Protein AF-A0A2M8H0K1-F1 (afdb_monomer)

Foldseek 3Di:
DDWDFDWDDDPNWTWTQTPVDRDTDTDDDDDDPPVVVVVVVVVVVVVVVVVVVVVVVVVVVVVVVVVVVQVVQVVVVKGWDDKDFDDLVPDPCSVVPPDPQKDKIKIWTWIDHPNDIDIKIKIWIWGFDPDDDDTPTDIDIDIGD

Solvent-accessible surface area (backbone atoms only — not comparable to full-atom values): 8738 Å² total; per-residue (Å²): 134,87,81,75,73,53,79,49,80,56,93,74,28,51,40,47,49,50,89,89,46,101,54,71,53,80,50,81,68,69,99,62,60,69,68,60,56,52,51,52,54,52,52,50,52,53,50,53,52,51,54,50,51,53,52,52,53,52,53,48,56,52,49,56,52,53,52,50,52,50,52,53,39,43,73,74,65,25,47,79,75,45,79,41,83,44,58,66,89,79,40,96,66,45,82,79,69,70,60,83,77,47,49,77,47,41,33,45,33,34,26,38,40,95,95,37,83,46,67,33,38,38,36,41,40,35,34,72,67,94,77,71,94,73,82,66,60,50,72,47,82,47,79,46,113

Structure (mmCIF, N/CA/C/O backbone):
data_AF-A0A2M8H0K1-F1
#
_entry.id   AF-A0A2M8H0K1-F1
#
loop_
_atom_site.group_PDB
_atom_site.id
_atom_site.type_symbol
_atom_site.label_atom_id
_atom_site.label_alt_id
_atom_site.label_comp_id
_atom_site.label_asym_id
_atom_site.label_entity_id
_atom_site.label_seq_id
_atom_site.pdbx_PDB_ins_code
_atom_site.Cartn_x
_atom_site.Cartn_y
_atom_site.Cartn_z
_atom_site.occupancy
_atom_site.B_iso_or_equiv
_atom_site.auth_seq_id
_atom_site.auth_comp_id
_atom_site.auth_asym_id
_atom_site.auth_atom_id
_atom_site.pdbx_PDB_model_num
ATOM 1 N N . MET A 1 1 ? 4.596 14.796 -19.324 1.00 33.94 1 MET A N 1
ATOM 2 C CA . MET A 1 1 ? 5.519 15.820 -19.850 1.00 33.94 1 MET A CA 1
ATOM 3 C C . MET A 1 1 ? 6.692 15.085 -20.498 1.00 33.94 1 MET A C 1
ATOM 5 O O . MET A 1 1 ? 7.476 14.483 -19.776 1.00 33.94 1 MET A O 1
ATOM 9 N N . CYS A 1 2 ? 6.725 14.992 -21.833 1.00 29.86 2 CYS A N 1
ATOM 10 C CA . CYS A 1 2 ? 7.855 14.410 -22.573 1.00 29.86 2 CYS A CA 1
ATOM 11 C C . CYS A 1 2 ? 9.077 15.317 -22.409 1.00 29.86 2 CYS A C 1
ATOM 13 O O . CYS A 1 2 ? 8.968 16.524 -22.613 1.00 29.86 2 CYS A O 1
ATOM 15 N N . GLN A 1 3 ? 10.223 14.760 -22.028 1.00 40.06 3 GLN A N 1
ATOM 16 C CA . GLN A 1 3 ? 11.469 15.518 -21.954 1.00 40.06 3 GLN A CA 1
ATOM 17 C C . GLN A 1 3 ? 12.165 15.430 -23.315 1.00 40.06 3 GLN A C 1
ATOM 19 O O . GLN A 1 3 ? 12.611 14.357 -23.711 1.00 40.06 3 GLN A O 1
ATOM 24 N N . LEU A 1 4 ? 12.209 16.549 -24.049 1.00 37.12 4 LEU A N 1
ATOM 25 C CA . LEU A 1 4 ? 13.008 16.662 -25.270 1.00 37.12 4 LEU A CA 1
ATOM 26 C C . LEU A 1 4 ? 14.490 16.512 -24.907 1.00 37.12 4 LEU A C 1
ATOM 28 O O . LEU A 1 4 ? 15.042 17.348 -24.189 1.00 37.12 4 LEU A O 1
ATOM 32 N N . ILE A 1 5 ? 15.118 15.461 -25.424 1.00 46.00 5 ILE A N 1
ATOM 33 C CA . ILE A 1 5 ? 16.571 15.320 -25.472 1.00 46.00 5 ILE A CA 1
ATOM 34 C C . ILE A 1 5 ? 17.011 15.953 -26.792 1.00 46.00 5 ILE A C 1
ATOM 36 O O . ILE A 1 5 ? 16.585 15.516 -27.859 1.00 46.00 5 ILE A O 1
ATOM 40 N N . THR A 1 6 ? 17.822 17.007 -26.728 1.00 44.53 6 THR A N 1
ATOM 41 C CA . THR A 1 6 ? 18.433 17.610 -27.919 1.00 44.53 6 THR A CA 1
ATOM 42 C C . THR A 1 6 ? 19.813 16.994 -28.108 1.00 44.53 6 THR A C 1
ATOM 44 O O . THR A 1 6 ? 20.637 17.057 -27.193 1.00 44.53 6 THR A O 1
ATOM 47 N N . ILE A 1 7 ? 20.042 16.383 -29.270 1.00 47.78 7 ILE A N 1
ATOM 48 C CA . ILE A 1 7 ? 21.320 15.780 -29.655 1.00 47.78 7 ILE A CA 1
ATOM 49 C C . ILE A 1 7 ? 21.939 16.680 -30.720 1.00 47.78 7 ILE A C 1
ATOM 51 O O . ILE A 1 7 ? 21.354 16.849 -31.786 1.00 47.78 7 ILE A O 1
ATOM 55 N N . ASN A 1 8 ? 23.105 17.254 -30.426 1.00 46.34 8 ASN A N 1
ATOM 56 C CA . ASN A 1 8 ? 23.881 18.039 -31.386 1.00 46.34 8 ASN A CA 1
ATOM 57 C C . ASN A 1 8 ? 25.227 17.355 -31.628 1.00 46.34 8 ASN A C 1
ATOM 59 O O . ASN A 1 8 ? 25.907 16.980 -30.670 1.00 46.34 8 ASN A O 1
ATOM 63 N N . GLN A 1 9 ? 25.619 17.221 -32.894 1.00 44.03 9 GLN A N 1
ATOM 64 C CA . GLN A 1 9 ? 26.938 16.732 -33.284 1.00 44.03 9 GLN A CA 1
ATOM 65 C C . GLN A 1 9 ? 27.786 17.917 -33.757 1.00 44.03 9 GLN A C 1
ATOM 67 O O . GLN A 1 9 ? 27.395 18.626 -34.681 1.00 44.03 9 GLN A O 1
ATOM 72 N N . VAL A 1 10 ? 28.939 18.142 -33.124 1.00 49.31 10 VAL A N 1
ATOM 73 C CA . VAL A 1 10 ? 29.909 19.170 -33.540 1.00 49.31 10 VAL A CA 1
ATOM 74 C C . VAL A 1 10 ? 31.306 18.562 -33.473 1.00 49.31 10 VAL A C 1
ATOM 76 O O . VAL A 1 10 ? 31.701 18.074 -32.418 1.00 49.31 10 VAL A O 1
ATOM 79 N N . ASN A 1 11 ? 32.046 18.572 -34.588 1.00 44.44 11 ASN A N 1
ATOM 80 C CA . ASN A 1 11 ? 33.438 18.099 -34.689 1.00 44.44 11 ASN A CA 1
ATOM 81 C C . ASN A 1 11 ? 33.691 16.747 -33.994 1.00 44.44 11 ASN A C 1
ATOM 83 O O . ASN A 1 11 ? 34.502 16.664 -33.075 1.00 44.44 11 ASN A O 1
ATOM 87 N N . ASN A 1 12 ? 32.969 15.698 -34.405 1.00 50.53 12 ASN A N 1
ATOM 88 C CA . ASN A 1 12 ? 33.066 14.350 -33.824 1.00 50.53 12 ASN A CA 1
ATOM 89 C C . ASN A 1 12 ? 32.816 14.277 -32.309 1.00 50.53 12 ASN A C 1
ATOM 91 O O . ASN A 1 12 ? 33.266 13.344 -31.662 1.00 50.53 12 ASN A O 1
ATOM 95 N N . ASN A 1 13 ? 32.078 15.219 -31.728 1.00 43.31 13 ASN A N 1
ATOM 96 C CA . ASN A 1 13 ? 31.598 15.116 -30.355 1.00 43.31 13 ASN A CA 1
ATOM 97 C C . ASN A 1 13 ? 30.069 15.128 -30.355 1.00 43.31 13 ASN A C 1
ATOM 99 O O . ASN A 1 13 ? 29.445 15.983 -30.995 1.00 43.31 13 ASN A O 1
ATOM 103 N N . LEU A 1 14 ? 29.468 14.165 -29.649 1.00 48.38 14 LEU A N 1
ATOM 104 C CA . LEU A 1 14 ? 28.033 14.158 -29.377 1.00 48.38 14 LEU A CA 1
ATOM 105 C C . LEU A 1 14 ? 27.758 14.884 -28.064 1.00 48.38 14 LEU A C 1
ATOM 107 O O . LEU A 1 14 ? 28.304 14.539 -27.016 1.00 48.38 14 LEU A O 1
ATOM 111 N N . TYR A 1 15 ? 26.849 15.852 -28.130 1.00 45.53 15 TYR A N 1
ATOM 112 C CA . TYR A 1 15 ? 26.375 16.593 -26.973 1.00 45.53 15 TYR A CA 1
ATOM 113 C C . TYR A 1 15 ? 24.937 16.195 -26.669 1.00 45.53 15 TYR A C 1
ATOM 115 O O . TYR A 1 15 ? 24.019 16.504 -27.432 1.00 45.53 15 TYR A O 1
ATOM 123 N N . CYS A 1 16 ? 24.746 15.549 -25.520 1.00 45.97 16 CYS A N 1
ATOM 124 C CA . CYS A 1 16 ? 23.431 15.257 -24.962 1.00 45.97 16 CYS A CA 1
ATOM 125 C C . CYS A 1 16 ? 23.199 16.159 -23.749 1.00 45.97 16 CYS A C 1
ATOM 127 O O . CYS A 1 16 ? 23.898 16.050 -22.739 1.00 45.97 16 CYS A O 1
ATOM 129 N N . LYS A 1 17 ? 22.209 17.054 -23.841 1.00 42.50 17 LYS A N 1
ATOM 130 C CA . LYS A 1 17 ? 21.820 17.941 -22.737 1.00 42.50 17 LYS A CA 1
ATOM 131 C C . LYS A 1 17 ? 20.399 17.620 -22.289 1.00 42.50 17 LYS A C 1
ATOM 133 O O . LYS A 1 17 ? 19.441 17.845 -23.026 1.00 42.50 17 LYS A O 1
ATOM 138 N N . SER A 1 18 ? 20.264 17.113 -21.065 1.00 41.94 18 SER A N 1
ATOM 139 C CA . SER A 1 18 ? 18.964 16.987 -20.400 1.00 41.94 18 SER A CA 1
ATOM 140 C C . SER A 1 18 ? 18.583 18.324 -19.762 1.00 41.94 18 SER A C 1
ATOM 142 O O . SER A 1 18 ? 19.400 18.949 -19.093 1.00 41.94 18 SER A O 1
ATOM 144 N N . LYS A 1 19 ? 17.334 18.774 -19.936 1.00 47.16 19 LYS A N 1
ATOM 145 C CA . LYS A 1 19 ? 16.816 19.985 -19.264 1.00 47.16 19 LYS A CA 1
ATOM 146 C C . LYS A 1 19 ? 16.530 19.783 -17.767 1.00 47.16 19 LYS A C 1
ATOM 148 O O . LYS A 1 19 ? 16.321 20.767 -17.071 1.00 47.16 19 LYS A O 1
ATOM 153 N N . ALA A 1 20 ? 16.483 18.541 -17.279 1.00 42.56 20 ALA A N 1
ATOM 154 C CA . ALA A 1 20 ? 16.038 18.224 -15.915 1.00 42.56 20 ALA A CA 1
ATOM 155 C C . ALA A 1 20 ? 17.172 18.167 -14.881 1.00 42.56 20 ALA A C 1
ATOM 157 O O . ALA A 1 20 ? 16.949 18.313 -13.686 1.00 42.56 20 ALA A O 1
ATOM 158 N N . THR A 1 21 ? 18.393 17.959 -15.348 1.00 41.00 21 THR A N 1
ATOM 159 C CA . THR A 1 21 ? 19.598 17.823 -14.537 1.00 41.00 21 THR A CA 1
ATOM 160 C C . THR A 1 21 ? 20.694 18.490 -15.345 1.00 41.00 21 THR A C 1
ATOM 162 O O . THR A 1 21 ? 20.846 18.131 -16.510 1.00 41.00 21 THR A O 1
ATOM 165 N N . ASN A 1 22 ? 21.432 19.450 -14.775 1.00 41.41 22 ASN A N 1
ATOM 166 C CA . ASN A 1 22 ? 22.592 20.118 -15.399 1.00 41.41 22 ASN A CA 1
ATOM 167 C C . ASN A 1 22 ? 23.771 19.138 -15.621 1.00 41.41 22 ASN A C 1
ATOM 169 O O . ASN A 1 22 ? 24.913 19.406 -15.272 1.00 41.41 22 ASN A O 1
ATOM 173 N N . VAL A 1 23 ? 23.484 17.965 -16.173 1.00 39.69 23 VAL A N 1
ATOM 174 C CA . VAL A 1 23 ? 24.418 16.907 -16.512 1.00 39.69 23 VAL A CA 1
ATOM 175 C C . VAL A 1 23 ? 24.634 17.023 -18.011 1.00 39.69 23 VAL A C 1
ATOM 177 O O . VAL A 1 23 ? 23.751 16.718 -18.815 1.00 39.69 23 VAL A O 1
ATOM 180 N N . VAL A 1 24 ? 25.802 17.539 -18.369 1.00 43.75 24 VAL A N 1
ATOM 181 C CA . VAL A 1 24 ? 26.309 17.548 -19.738 1.00 43.75 24 VAL A CA 1
ATOM 182 C C . VAL A 1 24 ? 27.227 16.341 -19.848 1.00 43.75 24 VAL A C 1
ATOM 184 O O . VAL A 1 24 ? 28.286 16.318 -19.227 1.00 43.75 24 VAL A O 1
ATOM 187 N N . ILE A 1 25 ? 26.802 15.316 -20.587 1.00 48.25 25 ILE A N 1
ATOM 188 C CA . ILE A 1 25 ? 27.653 14.157 -20.864 1.00 48.25 25 ILE A CA 1
ATOM 189 C C . ILE A 1 25 ? 28.471 14.502 -22.103 1.00 48.25 25 ILE A C 1
ATOM 191 O O . ILE A 1 25 ? 27.915 14.666 -23.189 1.00 48.25 25 ILE A O 1
ATOM 195 N N . LEU A 1 26 ? 29.779 14.657 -21.912 1.00 40.72 26 LEU A N 1
ATOM 196 C CA . LEU A 1 26 ? 30.736 14.890 -22.984 1.00 40.72 26 LEU A CA 1
ATOM 197 C C . LEU A 1 26 ? 31.295 13.530 -23.401 1.00 40.72 26 LEU A C 1
ATOM 199 O O . LEU A 1 26 ? 32.047 12.908 -22.653 1.00 40.72 26 LEU A O 1
ATOM 203 N N . VAL A 1 27 ? 30.869 13.036 -24.562 1.00 48.25 27 VAL A N 1
ATOM 204 C CA . VAL A 1 27 ? 31.418 11.807 -25.141 1.00 48.25 27 VAL A CA 1
ATOM 205 C C . VAL A 1 27 ? 32.524 12.220 -26.105 1.00 48.25 27 VAL A C 1
ATOM 207 O O . VAL A 1 27 ? 32.242 12.630 -27.229 1.00 48.25 27 VAL A O 1
ATOM 210 N N . THR A 1 28 ? 33.776 12.164 -25.644 1.00 41.75 28 THR A N 1
ATOM 211 C CA . THR A 1 28 ? 34.954 12.443 -26.475 1.00 41.75 28 THR A CA 1
ATOM 212 C C . THR A 1 28 ? 35.275 11.215 -27.323 1.00 41.75 28 THR A C 1
ATOM 214 O O . THR A 1 28 ? 35.595 10.153 -26.787 1.00 41.75 28 THR A O 1
ATOM 217 N N . ILE A 1 29 ? 35.170 11.347 -28.644 1.00 51.59 29 ILE A N 1
ATOM 218 C CA . ILE A 1 29 ? 35.256 10.222 -29.581 1.00 51.59 29 ILE A CA 1
ATOM 219 C C . ILE A 1 29 ? 36.704 10.061 -30.059 1.00 51.59 29 ILE A C 1
ATOM 221 O O . ILE A 1 29 ? 37.201 10.859 -30.851 1.00 51.59 29 ILE A O 1
ATOM 225 N N . LYS A 1 30 ? 37.388 9.017 -29.584 1.00 47.81 30 LYS A N 1
ATOM 226 C CA . LYS A 1 30 ? 38.632 8.517 -30.189 1.00 47.81 30 LYS A CA 1
ATOM 227 C C . LYS A 1 30 ? 38.249 7.331 -31.073 1.00 47.81 30 LYS A C 1
ATOM 229 O O . LYS A 1 30 ? 37.567 6.446 -30.569 1.00 47.81 30 LYS A O 1
ATOM 234 N N . GLU A 1 31 ? 38.618 7.384 -32.355 1.00 52.38 31 GLU A N 1
ATOM 235 C CA . GLU A 1 31 ? 38.313 6.431 -33.443 1.00 52.38 31 GLU A CA 1
ATOM 236 C C . GLU A 1 31 ? 37.827 5.049 -32.969 1.00 52.38 31 GLU A C 1
ATOM 238 O O . GLU A 1 31 ? 38.599 4.115 -32.774 1.00 52.38 31 GLU A O 1
ATOM 243 N N . ALA A 1 32 ? 36.518 4.935 -32.765 1.00 53.38 32 ALA A N 1
ATOM 244 C CA . ALA A 1 32 ? 35.832 3.680 -32.511 1.00 53.38 32 ALA A CA 1
ATOM 245 C C . ALA A 1 32 ? 34.837 3.475 -33.651 1.00 53.38 32 ALA A C 1
ATOM 247 O O . ALA A 1 32 ? 34.160 4.428 -34.040 1.00 53.38 32 ALA A O 1
ATOM 248 N N . ASP A 1 33 ? 34.768 2.255 -34.180 1.00 59.78 33 ASP A N 1
ATOM 249 C CA . ASP A 1 33 ? 33.874 1.842 -35.264 1.00 59.78 33 ASP A CA 1
ATOM 250 C C . ASP A 1 33 ? 32.457 2.421 -35.072 1.00 59.78 33 ASP A C 1
ATOM 252 O O . ASP A 1 33 ? 31.866 2.292 -33.995 1.00 59.78 33 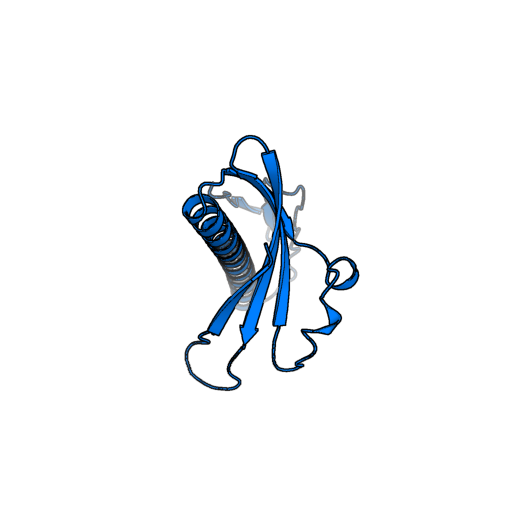ASP A O 1
ATOM 256 N N . VAL A 1 34 ? 31.921 3.096 -36.096 1.00 65.56 34 VAL A N 1
ATOM 257 C CA . VAL A 1 34 ? 30.612 3.782 -36.082 1.00 65.56 34 VAL A CA 1
ATOM 258 C C . VAL A 1 34 ? 29.507 2.860 -35.546 1.00 65.56 34 VAL A C 1
ATOM 260 O O . VAL A 1 34 ? 28.625 3.293 -34.804 1.00 65.56 34 VAL A O 1
ATOM 263 N N . THR A 1 35 ? 29.610 1.562 -35.829 1.00 69.75 35 THR A N 1
ATOM 264 C CA . THR A 1 35 ? 28.690 0.513 -35.371 1.00 69.75 35 THR A CA 1
ATOM 265 C C . THR A 1 35 ? 28.667 0.371 -33.845 1.00 69.75 35 THR A C 1
ATOM 267 O O . THR A 1 35 ? 27.602 0.246 -33.236 1.00 69.75 35 THR A O 1
ATOM 270 N N . LEU A 1 36 ? 29.837 0.446 -33.204 1.00 69.88 36 LEU A N 1
ATOM 271 C CA . LEU A 1 36 ? 29.982 0.343 -31.753 1.00 69.88 36 LEU A CA 1
ATOM 272 C C . LEU A 1 36 ? 29.372 1.567 -31.051 1.00 69.88 36 LEU A C 1
ATOM 274 O O . LEU A 1 36 ? 28.728 1.438 -30.010 1.00 69.88 36 LEU A O 1
ATOM 278 N N . GLN A 1 37 ? 29.506 2.752 -31.651 1.00 66.88 37 GLN A N 1
ATOM 279 C CA . GLN A 1 37 ? 28.951 4.000 -31.116 1.00 66.88 37 GLN A CA 1
ATOM 280 C C . GLN A 1 37 ? 27.415 4.003 -31.129 1.00 66.88 37 GLN A C 1
ATOM 282 O O . GLN A 1 37 ? 26.783 4.374 -30.136 1.00 66.88 37 GLN A O 1
ATOM 287 N N . PHE A 1 38 ? 26.804 3.524 -32.219 1.00 73.56 38 PHE A N 1
ATOM 288 C CA . PHE A 1 38 ? 25.351 3.349 -32.297 1.00 73.56 38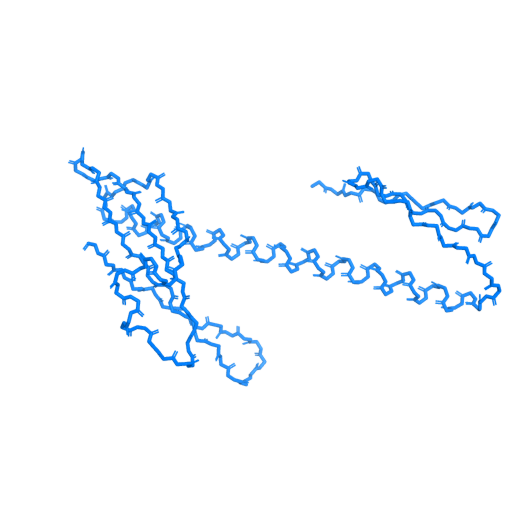 PHE A CA 1
ATOM 289 C C . PHE A 1 38 ? 24.841 2.310 -31.290 1.00 73.56 38 PHE A C 1
ATOM 291 O O . PHE A 1 38 ? 23.806 2.533 -30.659 1.00 73.56 38 PHE A O 1
ATOM 298 N N . ALA A 1 39 ? 25.580 1.218 -31.070 1.00 70.38 39 ALA A N 1
ATOM 299 C CA . ALA A 1 39 ? 25.220 0.205 -30.078 1.00 70.38 39 ALA A CA 1
ATOM 300 C C . ALA A 1 39 ? 25.192 0.768 -28.641 1.00 70.38 39 ALA A C 1
ATOM 302 O O . ALA A 1 39 ? 24.251 0.493 -27.888 1.00 70.38 39 ALA A O 1
ATOM 303 N N . PHE A 1 40 ? 26.162 1.612 -28.266 1.00 75.31 40 PHE A N 1
ATOM 304 C CA . PHE A 1 40 ? 26.171 2.281 -26.958 1.00 75.31 40 PHE A CA 1
ATOM 305 C C . PHE A 1 40 ? 24.996 3.248 -26.782 1.00 75.31 40 PHE A C 1
ATOM 307 O O . PHE A 1 40 ? 24.342 3.234 -25.737 1.00 75.31 40 PHE A O 1
ATOM 314 N N . LEU A 1 41 ? 24.683 4.049 -27.806 1.00 76.19 41 LEU A N 1
ATOM 315 C CA . LEU A 1 41 ? 23.549 4.975 -27.767 1.00 76.19 41 LEU A CA 1
ATOM 316 C C . LEU A 1 41 ? 22.213 4.232 -27.613 1.00 76.19 41 LEU A C 1
ATOM 318 O O . LEU A 1 41 ? 21.393 4.605 -26.773 1.00 7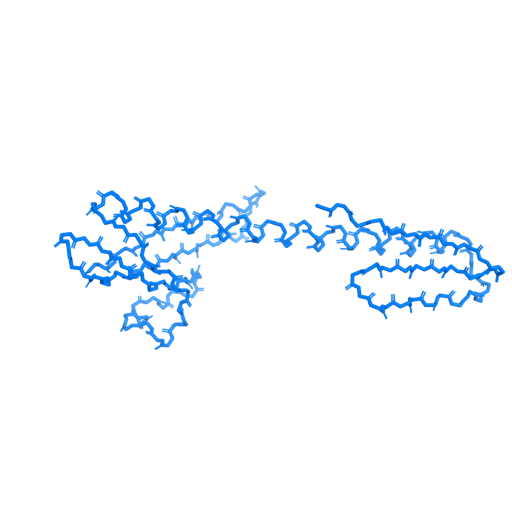6.19 41 LEU A O 1
ATOM 322 N N . LEU A 1 42 ? 22.009 3.154 -28.376 1.00 77.12 42 LEU A N 1
ATOM 323 C CA . LEU A 1 42 ? 20.806 2.322 -28.286 1.00 77.12 42 LEU A CA 1
ATOM 324 C C . LEU A 1 42 ? 20.668 1.672 -26.905 1.00 77.12 42 LEU A C 1
ATOM 326 O O . LEU A 1 42 ? 19.583 1.696 -26.324 1.00 77.12 42 LEU A O 1
ATOM 330 N N . THR A 1 43 ? 21.768 1.161 -26.348 1.00 76.62 43 THR A N 1
ATOM 331 C CA . THR A 1 43 ? 21.788 0.564 -25.003 1.00 76.62 43 THR A CA 1
ATOM 332 C C . THR A 1 43 ? 21.453 1.600 -23.930 1.00 76.62 43 THR A C 1
ATOM 334 O O . THR A 1 43 ? 20.676 1.318 -23.018 1.00 76.62 43 THR A O 1
ATOM 337 N N . PHE A 1 44 ? 21.968 2.826 -24.056 1.00 76.94 44 PHE A N 1
ATOM 338 C CA . PHE A 1 44 ? 21.675 3.915 -23.125 1.00 76.94 44 PHE A CA 1
ATOM 339 C C . PHE A 1 44 ? 20.200 4.341 -23.173 1.00 76.94 44 PHE A C 1
ATOM 341 O O . PHE A 1 44 ? 19.562 4.485 -22.128 1.00 76.94 44 PHE A O 1
ATOM 348 N N . ILE A 1 45 ? 19.628 4.488 -24.375 1.00 78.00 45 ILE A N 1
ATOM 349 C CA . ILE A 1 45 ? 18.207 4.828 -24.554 1.00 78.00 45 ILE A CA 1
ATOM 350 C C . ILE A 1 45 ? 17.317 3.704 -24.010 1.00 78.00 45 ILE A C 1
ATOM 352 O O . ILE A 1 45 ? 16.398 3.978 -23.236 1.00 78.00 45 ILE A O 1
ATOM 356 N N . ALA A 1 46 ? 17.605 2.445 -24.351 1.00 77.88 46 ALA A N 1
ATOM 357 C CA . ALA A 1 46 ? 16.865 1.289 -23.846 1.00 77.88 46 ALA A CA 1
ATOM 358 C C . ALA A 1 46 ? 16.935 1.197 -22.311 1.00 77.88 46 ALA A C 1
ATOM 360 O O . ALA A 1 46 ? 15.912 0.989 -21.652 1.00 77.88 46 ALA A O 1
ATOM 361 N N . GLY A 1 47 ? 18.114 1.444 -21.732 1.00 75.94 47 GLY A N 1
ATOM 362 C CA . GLY A 1 47 ? 18.310 1.532 -20.287 1.00 75.94 47 GLY A CA 1
ATOM 363 C C . GLY A 1 47 ? 17.433 2.614 -19.658 1.00 75.94 47 GLY A C 1
ATOM 364 O O . GLY A 1 47 ? 16.656 2.327 -18.747 1.00 75.94 47 GLY A O 1
ATOM 365 N N . GLY A 1 48 ? 17.473 3.837 -20.191 1.00 78.62 48 GLY A N 1
ATOM 366 C CA . GLY A 1 48 ? 16.670 4.959 -19.697 1.00 78.62 48 GLY A CA 1
ATOM 367 C C . GLY A 1 48 ? 15.160 4.704 -19.764 1.00 78.62 48 GLY A C 1
ATOM 368 O O . GLY A 1 48 ? 14.442 4.951 -18.792 1.00 78.62 48 GLY A O 1
ATOM 369 N N . VAL A 1 49 ? 14.678 4.154 -20.882 1.00 79.12 49 VAL A N 1
ATOM 370 C CA . VAL A 1 49 ? 13.261 3.800 -21.064 1.00 79.12 49 VAL A CA 1
ATOM 371 C C . VAL A 1 49 ? 12.838 2.709 -20.079 1.00 79.12 49 VAL A C 1
ATOM 373 O O . VAL A 1 49 ? 11.770 2.822 -19.476 1.00 79.12 49 VAL A O 1
ATOM 376 N N . SER A 1 50 ? 13.674 1.691 -19.848 1.00 76.06 50 SER A N 1
ATOM 377 C CA . SER A 1 50 ? 13.348 0.607 -18.912 1.00 76.06 50 SER A CA 1
ATOM 378 C C . SER A 1 50 ? 13.187 1.109 -17.472 1.00 76.06 50 SER A C 1
ATOM 380 O O . SER A 1 50 ? 12.181 0.817 -16.823 1.00 76.06 50 SER A O 1
ATOM 382 N N . VAL A 1 51 ? 14.108 1.955 -16.996 1.00 78.31 51 VAL A N 1
ATOM 383 C CA . VAL A 1 51 ? 14.034 2.574 -15.663 1.00 78.31 51 VAL A CA 1
ATOM 384 C C . VAL A 1 51 ? 12.775 3.428 -15.531 1.00 78.31 51 VAL A C 1
ATOM 386 O O . VAL A 1 51 ? 12.074 3.351 -14.520 1.00 78.31 51 VAL A O 1
ATOM 389 N N . TRP A 1 52 ? 12.441 4.205 -16.563 1.00 76.69 52 TRP A N 1
ATOM 390 C CA . TRP A 1 52 ? 11.242 5.037 -16.568 1.00 76.69 52 TRP A CA 1
ATOM 391 C C . TRP A 1 52 ? 9.946 4.218 -16.485 1.00 76.69 52 TRP A C 1
ATOM 393 O O . TRP A 1 52 ? 9.054 4.560 -15.703 1.00 76.69 52 TRP A O 1
ATOM 403 N N . ILE A 1 53 ? 9.851 3.115 -17.234 1.00 78.00 53 ILE A N 1
ATOM 404 C CA . ILE A 1 53 ? 8.708 2.192 -17.171 1.00 78.00 53 ILE A CA 1
ATOM 405 C C . ILE A 1 53 ? 8.601 1.578 -15.767 1.00 78.00 53 ILE A C 1
ATOM 407 O O . ILE A 1 53 ? 7.519 1.579 -15.178 1.00 78.00 53 ILE A O 1
ATOM 411 N N . CYS A 1 54 ? 9.716 1.145 -15.173 1.00 72.81 54 CYS A N 1
ATOM 412 C CA . CYS A 1 54 ? 9.745 0.632 -13.800 1.00 72.81 54 CYS A CA 1
ATOM 413 C C . CYS A 1 54 ? 9.265 1.671 -12.772 1.00 72.81 54 CYS A C 1
ATOM 415 O O . CYS A 1 54 ? 8.452 1.352 -11.901 1.00 72.81 54 CYS A O 1
ATOM 417 N N . MET A 1 55 ? 9.706 2.929 -12.889 1.00 79.12 55 MET A N 1
ATOM 418 C CA . MET A 1 55 ? 9.247 4.023 -12.022 1.00 79.12 55 MET A CA 1
ATOM 419 C C . MET A 1 55 ? 7.742 4.283 -12.173 1.00 79.12 55 MET A C 1
ATOM 421 O O . MET A 1 55 ? 7.039 4.424 -11.171 1.00 79.12 55 MET A O 1
ATOM 425 N N . ARG A 1 56 ? 7.231 4.303 -13.412 1.00 79.00 56 ARG A N 1
ATOM 426 C CA . ARG A 1 56 ? 5.797 4.452 -13.720 1.00 79.00 56 ARG A CA 1
ATOM 427 C C . ARG A 1 56 ? 4.961 3.341 -13.086 1.00 79.00 56 ARG A C 1
ATOM 429 O O . ARG A 1 56 ? 3.991 3.643 -12.396 1.00 79.00 56 ARG A O 1
ATOM 436 N N . MET A 1 57 ? 5.359 2.082 -13.270 1.00 79.12 57 MET A N 1
ATOM 437 C CA . MET A 1 57 ? 4.661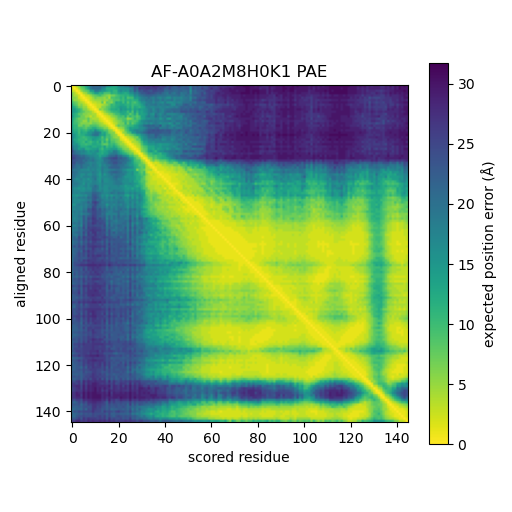 0.932 -12.685 1.00 79.12 57 MET A CA 1
ATOM 438 C C . MET A 1 57 ? 4.687 0.977 -11.153 1.00 79.12 57 MET A C 1
ATOM 440 O O . MET A 1 57 ? 3.668 0.744 -10.508 1.00 79.12 57 MET A O 1
ATOM 444 N N . SER A 1 58 ? 5.819 1.353 -10.552 1.00 79.06 58 SER A N 1
ATOM 445 C CA . SER A 1 58 ? 5.936 1.510 -9.096 1.00 79.06 58 SER A CA 1
ATOM 446 C C . SER A 1 58 ? 4.972 2.568 -8.544 1.00 79.06 58 SER A C 1
ATOM 448 O O . SER A 1 58 ? 4.283 2.332 -7.545 1.00 79.06 58 SER A O 1
ATOM 450 N N . ALA A 1 59 ? 4.868 3.717 -9.221 1.00 80.69 59 ALA A N 1
ATOM 451 C CA . ALA A 1 59 ? 3.932 4.774 -8.853 1.00 80.69 59 ALA A CA 1
ATOM 452 C C . ALA A 1 59 ? 2.471 4.319 -8.988 1.00 80.69 59 ALA A C 1
ATOM 454 O O . ALA A 1 59 ? 1.670 4.571 -8.087 1.00 80.69 59 ALA A O 1
ATOM 455 N N . GLN A 1 60 ? 2.139 3.601 -10.064 1.00 86.69 60 GLN A N 1
ATOM 456 C CA . GLN A 1 60 ? 0.800 3.055 -10.271 1.00 86.69 60 GLN A CA 1
ATOM 457 C C . GLN A 1 60 ? 0.409 2.075 -9.156 1.00 86.69 60 GLN A C 1
ATOM 459 O O . GLN A 1 60 ? -0.622 2.257 -8.514 1.00 86.69 60 GLN A O 1
ATOM 464 N N . VAL A 1 61 ? 1.271 1.108 -8.831 1.00 85.88 61 VAL A N 1
ATOM 465 C CA . VAL A 1 61 ? 1.020 0.138 -7.750 1.00 85.88 61 VAL A CA 1
ATOM 466 C C . VAL A 1 61 ? 0.877 0.833 -6.390 1.00 85.88 61 VAL A C 1
ATOM 468 O O . VAL A 1 61 ? 0.099 0.403 -5.536 1.00 85.88 61 VAL A O 1
ATOM 471 N N . LYS A 1 62 ? 1.625 1.918 -6.142 1.00 88.62 62 LYS A N 1
ATOM 472 C CA . LYS A 1 62 ? 1.450 2.727 -4.925 1.00 88.62 62 LYS A CA 1
ATOM 473 C C . LYS A 1 62 ? 0.055 3.354 -4.877 1.00 88.62 62 LYS A C 1
ATOM 475 O O . LYS A 1 62 ? -0.575 3.313 -3.821 1.00 88.62 62 LYS A O 1
ATOM 480 N N . GLN A 1 63 ? -0.413 3.905 -5.993 1.00 90.88 63 GLN A N 1
ATOM 481 C CA . GLN A 1 63 ? -1.726 4.534 -6.078 1.00 90.88 63 GLN A CA 1
ATOM 482 C C . GLN A 1 63 ? -2.857 3.516 -5.877 1.00 90.88 63 GLN A C 1
ATOM 484 O O . GLN A 1 63 ? -3.723 3.742 -5.039 1.00 90.88 63 GLN A O 1
ATOM 489 N N . GLU A 1 64 ? -2.783 2.351 -6.522 1.00 91.50 64 GL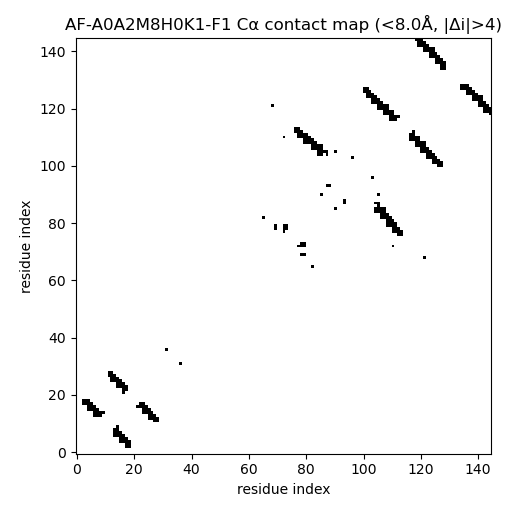U A N 1
ATOM 490 C CA . GLU A 1 64 ? -3.767 1.266 -6.373 1.00 91.50 64 GLU A CA 1
ATOM 491 C C . GLU A 1 64 ? -3.920 0.803 -4.911 1.00 91.50 64 GLU A C 1
ATOM 493 O O . GLU A 1 64 ? -5.030 0.553 -4.427 1.00 91.50 64 GLU A O 1
ATOM 498 N N . ARG A 1 65 ? -2.811 0.741 -4.160 1.00 92.25 65 ARG A N 1
ATOM 499 C CA . ARG A 1 65 ? -2.837 0.425 -2.720 1.00 92.25 65 ARG A CA 1
ATOM 500 C C . ARG A 1 65 ? -3.534 1.514 -1.905 1.00 92.25 65 ARG A C 1
ATOM 502 O O . ARG A 1 65 ? -4.354 1.195 -1.047 1.00 92.25 65 ARG A O 1
ATOM 509 N N . ILE A 1 66 ? -3.226 2.785 -2.173 1.00 94.12 66 ILE A N 1
ATOM 510 C CA . ILE A 1 66 ? -3.869 3.929 -1.507 1.00 94.12 66 ILE A CA 1
ATOM 511 C C . ILE A 1 66 ? -5.373 3.933 -1.790 1.00 94.12 66 ILE A C 1
ATOM 513 O O . ILE A 1 66 ? -6.170 4.132 -0.873 1.00 94.12 66 ILE A O 1
ATOM 517 N N . ASP A 1 67 ? -5.767 3.680 -3.034 1.00 95.38 67 ASP A N 1
ATOM 518 C CA . ASP A 1 67 ? -7.169 3.655 -3.439 1.00 95.38 67 ASP A CA 1
ATOM 519 C C . ASP A 1 67 ? -7.922 2.495 -2.775 1.00 95.38 67 ASP A C 1
ATOM 521 O O . ASP A 1 67 ? -9.051 2.678 -2.319 1.00 95.38 67 ASP A O 1
ATOM 525 N N . THR A 1 68 ? -7.275 1.335 -2.613 1.00 95.50 68 THR A N 1
ATOM 526 C CA . THR A 1 68 ? -7.830 0.197 -1.860 1.00 95.50 68 THR A CA 1
ATOM 527 C C . THR A 1 68 ? -8.092 0.560 -0.397 1.00 95.50 68 THR A C 1
ATOM 529 O O . THR A 1 68 ? -9.186 0.313 0.111 1.00 95.50 68 THR A O 1
ATOM 532 N N . ILE A 1 69 ? -7.130 1.210 0.266 1.00 95.88 69 ILE A N 1
ATOM 533 C CA . ILE A 1 69 ? -7.281 1.683 1.650 1.00 95.88 69 ILE A CA 1
ATOM 534 C C . ILE A 1 69 ? -8.422 2.697 1.759 1.00 95.88 69 ILE A C 1
ATOM 536 O O . ILE A 1 69 ? -9.302 2.549 2.605 1.00 95.88 69 ILE A O 1
ATOM 540 N N . LYS A 1 70 ? -8.458 3.702 0.878 1.00 96.50 70 LYS A N 1
ATOM 541 C CA . LYS A 1 70 ? -9.535 4.703 0.861 1.00 96.50 70 LYS A CA 1
ATOM 542 C C . LYS A 1 70 ? -10.902 4.061 0.641 1.00 96.50 70 LYS A C 1
ATOM 544 O O . LYS A 1 70 ? -11.870 4.464 1.278 1.00 96.50 70 LYS A O 1
ATOM 549 N N . LYS A 1 71 ? -10.993 3.063 -0.243 1.00 96.75 71 LYS A N 1
ATOM 550 C CA . LYS A 1 71 ? -12.234 2.325 -0.505 1.00 96.75 71 LYS A CA 1
ATOM 551 C C . LYS A 1 71 ? -12.703 1.562 0.734 1.00 96.75 71 LYS A C 1
ATOM 553 O O . LYS A 1 71 ? -13.885 1.641 1.056 1.00 96.75 71 LYS A O 1
ATOM 558 N N . TYR A 1 72 ? -11.796 0.887 1.443 1.00 96.25 72 TYR A N 1
ATOM 559 C CA . TYR A 1 72 ? -12.119 0.209 2.701 1.00 96.25 72 TYR A CA 1
ATOM 560 C C . TYR A 1 72 ? -12.616 1.199 3.763 1.00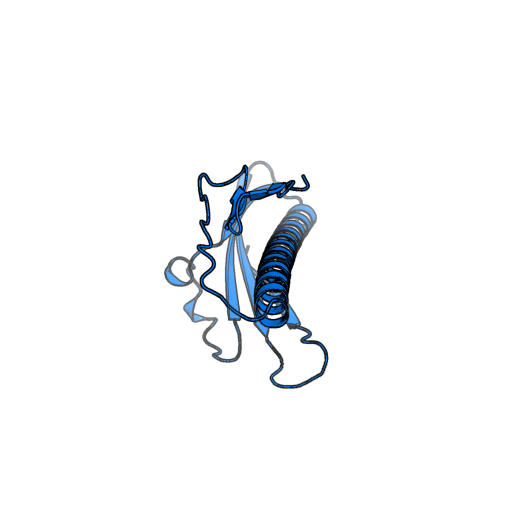 96.25 72 TYR A C 1
ATOM 562 O O . TYR A 1 72 ? -13.705 1.017 4.302 1.00 96.25 72 TYR A O 1
ATOM 570 N N . ILE A 1 73 ? -11.896 2.302 3.994 1.00 96.00 73 ILE A N 1
ATOM 571 C CA . ILE A 1 73 ? -12.302 3.317 4.979 1.00 96.00 73 ILE A CA 1
ATOM 572 C C . ILE A 1 73 ? -13.665 3.936 4.634 1.00 96.00 73 ILE A C 1
ATOM 574 O O . ILE A 1 73 ? -14.506 4.092 5.513 1.00 96.00 73 ILE A O 1
ATOM 578 N N . ARG A 1 74 ? -13.936 4.214 3.353 1.00 95.44 74 ARG A N 1
ATOM 579 C CA . ARG A 1 74 ? -15.265 4.670 2.913 1.00 95.44 74 ARG A CA 1
ATOM 580 C C . ARG A 1 74 ? -16.354 3.626 3.154 1.00 95.44 74 ARG A C 1
ATOM 582 O O . ARG A 1 74 ? -17.466 3.997 3.507 1.00 95.44 74 ARG A O 1
ATOM 589 N N . SER A 1 75 ? -16.050 2.337 2.976 1.00 95.06 75 SER A N 1
ATOM 590 C CA . SER A 1 75 ? -17.024 1.255 3.191 1.00 95.06 75 SER A CA 1
ATOM 591 C C . SER A 1 75 ? -17.457 1.107 4.651 1.00 95.06 75 SER A C 1
ATOM 593 O O . SER A 1 75 ? -18.573 0.668 4.902 1.00 95.06 75 SER A O 1
ATOM 595 N N . ILE A 1 76 ? -16.617 1.538 5.598 1.00 93.69 76 ILE A N 1
ATOM 596 C CA . ILE A 1 76 ? -16.946 1.593 7.030 1.00 93.69 76 ILE A CA 1
ATOM 597 C C . ILE A 1 76 ? -17.487 2.971 7.458 1.00 93.69 76 ILE A C 1
ATOM 599 O O . ILE A 1 76 ? -17.492 3.287 8.642 1.00 93.69 76 ILE A O 1
ATOM 603 N N . GLY A 1 77 ? -17.907 3.815 6.505 1.00 93.19 77 GLY A N 1
ATOM 604 C CA . GLY A 1 77 ? -18.474 5.143 6.772 1.00 93.19 77 GLY A CA 1
ATOM 605 C C . GLY A 1 77 ? -17.451 6.224 7.132 1.00 93.19 77 GLY A C 1
ATOM 606 O O . GLY A 1 77 ? -17.829 7.319 7.540 1.00 93.19 77 GLY A O 1
ATOM 607 N N . GLY A 1 78 ? -16.156 5.942 6.984 1.00 93.44 78 GLY A N 1
ATOM 608 C CA . GLY A 1 78 ? -15.084 6.867 7.327 1.00 93.44 78 GLY A CA 1
ATOM 609 C C . GLY A 1 78 ? -14.596 7.726 6.159 1.00 93.44 78 GLY A C 1
ATOM 610 O O . GLY A 1 78 ? -14.701 7.365 4.984 1.00 93.44 78 GLY A O 1
ATOM 611 N N . ASN A 1 79 ? -13.951 8.845 6.488 1.00 95.75 79 ASN A N 1
ATOM 612 C CA . ASN A 1 79 ? -13.176 9.653 5.553 1.00 95.75 79 ASN A CA 1
ATOM 613 C C . ASN A 1 79 ? -11.696 9.666 5.950 1.00 95.75 79 ASN A C 1
ATOM 615 O O . ASN A 1 79 ? -11.342 10.001 7.080 1.00 95.75 79 ASN A O 1
ATOM 619 N N . THR A 1 80 ? -10.816 9.292 5.025 1.00 95.44 80 THR A N 1
ATOM 620 C CA . THR A 1 80 ? -9.381 9.183 5.298 1.00 95.44 80 THR A CA 1
ATOM 621 C C . THR A 1 80 ? -8.734 10.560 5.457 1.00 95.44 80 THR A C 1
ATOM 623 O O . THR A 1 80 ? -8.817 11.386 4.554 1.00 95.44 80 THR A O 1
ATOM 626 N N . LEU A 1 81 ? -8.026 10.772 6.569 1.00 94.88 81 LEU A N 1
ATOM 627 C CA . LEU A 1 81 ? -7.203 11.959 6.813 1.00 94.88 81 LEU A CA 1
ATOM 628 C C . LEU A 1 81 ? -5.768 11.749 6.341 1.00 94.88 81 LEU A C 1
ATOM 630 O O . LEU A 1 81 ? -5.220 12.580 5.624 1.00 94.88 81 LEU A O 1
ATOM 634 N N . ASN A 1 82 ? -5.158 10.635 6.753 1.00 96.00 82 ASN A N 1
ATOM 635 C CA . ASN A 1 82 ? -3.782 10.312 6.397 1.00 96.00 82 ASN A CA 1
ATOM 636 C C . ASN A 1 82 ? -3.566 8.803 6.252 1.00 96.00 82 ASN A C 1
ATOM 638 O O . ASN A 1 82 ? -4.211 8.009 6.939 1.00 96.00 82 ASN A O 1
ATOM 642 N N . ILE A 1 83 ? -2.635 8.424 5.376 1.00 96.00 83 ILE A N 1
ATOM 643 C CA . ILE A 1 83 ? -2.183 7.046 5.169 1.00 96.00 83 ILE A CA 1
ATOM 644 C C . ILE A 1 83 ? -0.656 7.057 5.172 1.00 96.00 83 ILE A C 1
ATOM 646 O O . ILE A 1 83 ? -0.036 7.485 4.198 1.00 96.00 83 ILE A O 1
ATOM 650 N N . ASP A 1 84 ? -0.062 6.530 6.235 1.00 95.38 84 ASP A N 1
ATOM 651 C CA . ASP A 1 84 ? 1.386 6.445 6.392 1.00 95.38 84 ASP A CA 1
ATOM 652 C C . ASP A 1 84 ? 1.850 5.006 6.156 1.00 95.38 84 ASP A C 1
ATOM 654 O O . ASP A 1 84 ? 1.377 4.074 6.812 1.00 95.38 84 ASP A O 1
ATOM 658 N N . LEU A 1 85 ? 2.798 4.808 5.235 1.00 94.19 85 LEU A N 1
ATOM 659 C CA . LEU A 1 85 ? 3.556 3.557 5.186 1.00 94.19 85 LEU A CA 1
ATOM 660 C C . LEU A 1 85 ? 4.511 3.566 6.377 1.00 94.19 85 LEU A C 1
ATOM 662 O O . LEU A 1 85 ? 5.332 4.469 6.501 1.00 94.19 85 LEU A O 1
ATOM 666 N N . THR A 1 86 ? 4.369 2.582 7.250 1.00 93.81 86 THR A N 1
ATOM 667 C CA . THR A 1 86 ? 5.079 2.517 8.525 1.00 93.81 86 THR A CA 1
ATOM 668 C C . THR A 1 86 ? 6.130 1.416 8.475 1.00 93.81 86 THR A C 1
ATOM 670 O O . THR A 1 86 ? 5.900 0.357 7.878 1.00 93.81 86 THR A O 1
ATOM 673 N N . ASP A 1 87 ? 7.280 1.652 9.101 1.00 91.31 87 ASP A N 1
ATOM 674 C CA . ASP A 1 87 ? 8.300 0.623 9.239 1.00 91.31 87 ASP A CA 1
ATOM 675 C C . ASP A 1 87 ? 7.812 -0.509 10.139 1.00 91.31 87 ASP A C 1
ATOM 677 O O . ASP A 1 87 ? 7.008 -0.329 11.055 1.00 91.31 87 ASP A O 1
ATOM 681 N N . ARG A 1 88 ? 8.335 -1.715 9.896 1.00 88.62 88 ARG A N 1
ATOM 682 C CA . ARG A 1 88 ? 7.958 -2.912 10.659 1.00 88.62 88 ARG A CA 1
ATOM 683 C C . ARG A 1 88 ? 8.113 -2.704 12.171 1.00 88.62 88 ARG A C 1
ATOM 685 O O . ARG A 1 88 ? 7.278 -3.176 12.931 1.00 88.62 88 ARG A O 1
ATOM 692 N N . LYS A 1 89 ? 9.163 -1.993 12.591 1.00 90.44 89 LYS A N 1
ATOM 693 C CA . LYS A 1 89 ? 9.496 -1.746 14.003 1.00 90.44 89 LYS A CA 1
ATOM 694 C C . LYS A 1 89 ? 8.458 -0.883 14.726 1.00 90.44 89 LYS A C 1
ATOM 696 O O . LYS A 1 89 ? 8.261 -1.067 15.919 1.00 90.44 89 LYS A O 1
ATOM 701 N N . ASP A 1 90 ? 7.776 -0.002 13.999 1.00 90.50 90 ASP A N 1
ATOM 702 C CA . ASP A 1 90 ? 6.811 0.946 14.567 1.00 90.50 90 ASP A CA 1
ATOM 703 C C . ASP A 1 90 ? 5.373 0.405 14.535 1.00 90.50 90 ASP A C 1
ATOM 705 O O . ASP A 1 90 ? 4.430 1.063 14.983 1.00 90.50 90 ASP A O 1
ATOM 709 N N . CYS A 1 91 ? 5.182 -0.798 13.986 1.00 89.56 91 CYS A N 1
ATOM 710 C CA . CYS A 1 91 ? 3.898 -1.474 13.957 1.00 89.56 91 CYS A CA 1
ATOM 711 C C . CYS A 1 91 ? 3.760 -2.410 15.178 1.00 89.56 91 CYS A C 1
ATOM 713 O O . CYS A 1 91 ? 4.553 -3.350 15.314 1.00 89.56 91 CYS A O 1
ATOM 715 N N . PRO A 1 92 ? 2.747 -2.203 16.047 1.00 90.44 92 PRO A N 1
ATOM 716 C CA . PRO A 1 92 ? 2.660 -2.857 17.360 1.00 90.44 92 PRO A CA 1
ATOM 717 C C . PRO A 1 92 ? 2.466 -4.377 17.299 1.00 90.44 92 PRO A C 1
ATOM 719 O O . PRO A 1 92 ? 2.814 -5.081 18.238 1.00 90.44 92 PRO A O 1
ATOM 722 N N . PHE A 1 93 ? 1.940 -4.889 16.190 1.00 90.62 93 PHE A N 1
ATOM 723 C CA . PHE A 1 93 ? 1.651 -6.311 15.981 1.00 90.62 93 PHE A CA 1
ATOM 724 C C . PHE A 1 93 ? 2.557 -6.943 14.913 1.00 90.62 93 PHE A C 1
ATOM 726 O O . PHE A 1 93 ? 2.269 -8.008 14.373 1.00 90.62 93 PHE A O 1
ATOM 733 N N . SER A 1 94 ? 3.663 -6.286 14.553 1.00 89.81 94 SER A N 1
ATOM 734 C CA . SER A 1 94 ? 4.575 -6.768 13.505 1.00 89.81 94 SER A CA 1
ATOM 735 C C . SER A 1 94 ? 5.219 -8.127 13.806 1.00 89.81 94 SER A C 1
ATOM 737 O O . SER A 1 94 ? 5.668 -8.816 12.883 1.00 89.81 94 SER A O 1
ATOM 739 N N . SER A 1 95 ? 5.262 -8.525 15.078 1.00 90.50 95 SER A N 1
ATOM 740 C CA . SER A 1 95 ? 5.735 -9.832 15.538 1.00 90.50 95 SER A CA 1
ATOM 741 C C . SER A 1 95 ? 4.861 -10.995 15.054 1.00 90.50 95 SER A C 1
ATOM 743 O O . SER A 1 95 ? 5.372 -12.101 14.929 1.00 90.50 95 SER A O 1
ATOM 745 N N . GLU A 1 96 ? 3.592 -10.759 14.702 1.00 91.88 96 GLU A N 1
ATOM 746 C CA . GLU A 1 96 ? 2.690 -11.786 14.150 1.00 91.88 96 GLU A CA 1
ATOM 747 C C . GLU A 1 96 ? 3.057 -12.183 12.703 1.00 91.88 96 GLU A C 1
ATOM 749 O O . GLU A 1 96 ? 2.659 -13.239 12.217 1.00 91.88 96 GLU A O 1
ATOM 754 N N . TYR A 1 97 ? 3.847 -11.362 12.001 1.00 89.06 97 TYR A N 1
ATOM 755 C CA . TYR A 1 97 ? 4.075 -11.470 10.554 1.00 89.06 97 TYR A CA 1
ATOM 756 C C . TYR A 1 97 ? 5.493 -11.944 10.215 1.00 89.06 97 TYR A C 1
ATOM 758 O O . TYR A 1 97 ? 6.278 -11.228 9.590 1.00 89.06 97 TYR A O 1
ATOM 766 N N . THR A 1 98 ? 5.889 -13.126 10.683 1.00 87.50 98 THR A N 1
ATOM 767 C CA . THR A 1 98 ? 7.277 -13.637 10.589 1.00 87.50 98 THR A CA 1
ATOM 768 C C . THR A 1 98 ? 7.543 -14.575 9.417 1.00 87.50 98 THR A C 1
ATOM 770 O O . THR A 1 98 ? 8.688 -14.980 9.237 1.00 87.50 98 THR A O 1
ATOM 773 N N . ASN A 1 99 ? 6.533 -14.916 8.608 1.00 87.00 99 ASN A N 1
ATOM 774 C CA . ASN A 1 99 ? 6.711 -15.883 7.527 1.00 87.00 99 ASN A CA 1
ATOM 775 C C . ASN A 1 99 ? 7.744 -15.367 6.498 1.00 87.00 99 ASN A C 1
ATOM 777 O O . ASN A 1 99 ? 7.492 -14.337 5.867 1.00 87.00 99 ASN A O 1
ATOM 781 N N . PRO A 1 100 ? 8.876 -16.071 6.303 1.00 83.69 100 PRO A N 1
ATOM 782 C CA . PRO A 1 100 ? 9.944 -15.621 5.412 1.00 83.69 100 PRO A CA 1
ATOM 783 C C . PRO A 1 100 ? 9.562 -15.683 3.926 1.00 83.69 100 PRO A C 1
ATOM 785 O O . PRO A 1 100 ? 10.147 -14.967 3.119 1.00 83.69 100 PRO A O 1
ATOM 788 N N . ASP A 1 101 ? 8.545 -16.469 3.559 1.00 83.94 101 ASP A N 1
ATOM 789 C CA . ASP A 1 101 ? 8.055 -16.586 2.179 1.00 83.94 101 ASP A CA 1
ATOM 790 C C . ASP A 1 101 ? 7.113 -15.437 1.780 1.00 83.94 101 ASP A C 1
ATOM 792 O O . ASP A 1 101 ? 6.537 -15.433 0.684 1.00 83.94 101 ASP A O 1
ATOM 796 N N . ARG A 1 102 ? 6.879 -14.483 2.688 1.00 85.19 102 ARG A N 1
ATOM 797 C CA . ARG A 1 102 ? 5.957 -13.365 2.493 1.00 85.19 102 ARG A CA 1
ATOM 798 C C . ARG A 1 102 ? 6.662 -12.039 2.713 1.00 85.19 102 ARG A C 1
ATOM 800 O O . ARG A 1 102 ? 7.469 -11.862 3.619 1.00 85.19 102 ARG A O 1
ATOM 807 N N . VAL A 1 103 ? 6.280 -11.069 1.894 1.00 88.38 103 VAL A N 1
ATOM 808 C CA . VAL A 1 103 ? 6.667 -9.672 2.066 1.00 88.38 103 VAL A CA 1
ATOM 809 C C . VAL A 1 103 ? 5.483 -8.919 2.652 1.00 88.38 103 VAL A C 1
ATOM 811 O O . VAL A 1 103 ? 4.365 -9.013 2.145 1.00 88.38 103 VAL A O 1
ATOM 814 N N . TYR A 1 104 ? 5.741 -8.140 3.696 1.00 90.75 104 TYR A N 1
ATOM 815 C CA . TYR A 1 104 ? 4.720 -7.400 4.429 1.00 90.75 104 TYR A CA 1
ATOM 816 C C . TYR A 1 104 ? 4.926 -5.897 4.283 1.00 90.75 104 TYR A C 1
ATOM 818 O O . TYR A 1 104 ? 6.052 -5.405 4.379 1.00 90.75 104 TYR A O 1
ATOM 826 N N . LYS A 1 105 ? 3.836 -5.157 4.077 1.00 92.94 105 LYS A N 1
ATOM 827 C CA . LYS A 1 105 ? 3.814 -3.693 4.191 1.00 92.94 105 LYS A CA 1
ATOM 828 C C . LYS A 1 105 ? 2.786 -3.273 5.225 1.00 92.94 105 LYS A C 1
ATOM 830 O O . LYS A 1 105 ? 1.643 -3.713 5.157 1.00 92.94 105 LYS A O 1
ATOM 835 N N . PHE A 1 106 ? 3.200 -2.407 6.141 1.00 95.12 106 PHE A N 1
ATOM 836 C CA . PHE A 1 106 ? 2.379 -1.938 7.249 1.00 95.12 106 PHE A CA 1
ATOM 837 C C . PHE A 1 106 ? 1.927 -0.509 6.981 1.00 95.12 106 PHE A C 1
ATOM 839 O O . PHE A 1 106 ? 2.728 0.345 6.605 1.00 95.12 106 PHE A O 1
ATOM 846 N N . TYR A 1 107 ? 0.642 -0.249 7.173 1.00 95.88 107 TYR A N 1
ATOM 847 C CA . TYR A 1 107 ? 0.040 1.058 6.979 1.00 95.88 107 TYR A CA 1
ATOM 848 C C . TYR A 1 107 ? -0.653 1.505 8.256 1.00 95.88 107 TYR A C 1
ATOM 850 O O . TYR A 1 107 ? -1.426 0.746 8.841 1.00 95.88 107 TYR A O 1
ATOM 858 N N . LYS A 1 108 ? -0.414 2.756 8.644 1.00 96.50 108 LYS A N 1
ATOM 859 C CA . LYS A 1 108 ? -1.157 3.451 9.690 1.00 96.50 108 LYS A CA 1
ATOM 860 C C . LYS A 1 108 ? -2.111 4.435 9.033 1.00 96.50 108 LYS A C 1
ATOM 862 O O . LYS A 1 108 ? -1.696 5.300 8.265 1.00 96.50 108 LYS A O 1
ATOM 867 N N . ILE A 1 109 ? -3.395 4.291 9.319 1.00 96.81 109 ILE A N 1
ATOM 868 C CA . ILE A 1 109 ? -4.465 5.013 8.641 1.00 96.81 109 ILE A CA 1
ATOM 869 C C . ILE A 1 109 ? -5.205 5.833 9.684 1.00 96.81 109 ILE A C 1
ATOM 871 O O . ILE A 1 109 ? -5.803 5.290 10.609 1.00 96.81 109 ILE A O 1
ATOM 875 N N . ARG A 1 110 ? -5.172 7.155 9.538 1.00 96.75 110 ARG A N 1
ATOM 876 C CA . ARG A 1 110 ? -5.987 8.068 10.345 1.00 96.75 110 ARG A CA 1
ATOM 877 C C . ARG A 1 110 ? -7.211 8.450 9.535 1.00 96.75 110 ARG A C 1
ATOM 879 O O . ARG A 1 110 ? -7.077 8.842 8.375 1.00 96.75 110 ARG A O 1
ATOM 886 N N . TYR A 1 111 ? -8.388 8.351 10.129 1.00 96.50 111 TYR A N 1
ATOM 887 C CA . TYR A 1 111 ? -9.648 8.655 9.462 1.00 96.50 111 TYR A CA 1
ATOM 888 C C . TYR A 1 111 ? -10.646 9.270 10.440 1.00 96.50 111 TYR A C 1
ATOM 890 O O . TYR A 1 111 ? -10.474 9.158 11.650 1.00 96.50 111 TYR A O 1
ATOM 898 N N . ILE A 1 112 ? -11.666 9.940 9.913 1.00 95.69 112 ILE A N 1
ATOM 899 C CA . ILE A 1 112 ? -12.808 10.429 10.689 1.00 95.69 112 ILE A CA 1
ATOM 900 C C . ILE A 1 112 ? -13.986 9.510 10.409 1.00 95.69 112 ILE A C 1
ATOM 902 O O . ILE A 1 112 ? -14.314 9.297 9.244 1.00 95.69 112 ILE A O 1
ATOM 906 N N . ALA A 1 113 ? -14.619 8.993 11.453 1.00 93.88 113 ALA A N 1
ATOM 907 C CA . ALA A 1 113 ? -15.909 8.316 11.387 1.00 93.88 113 ALA A CA 1
ATOM 908 C C . ALA A 1 113 ? -16.706 8.698 12.636 1.00 93.88 113 ALA A C 1
ATOM 910 O O . ALA A 1 113 ? -16.117 8.867 13.701 1.00 93.88 113 ALA A O 1
ATOM 911 N N . ASP A 1 114 ? -18.021 8.863 12.501 1.00 91.75 114 ASP A N 1
ATOM 912 C CA . ASP A 1 114 ? -18.901 9.261 13.612 1.00 91.75 114 ASP A CA 1
ATOM 913 C C . ASP A 1 114 ? -18.468 10.576 14.292 1.00 91.75 114 ASP A C 1
ATOM 915 O O . ASP A 1 114 ? -18.573 10.729 15.502 1.00 91.75 114 ASP A O 1
ATOM 919 N N . HIS A 1 115 ? -17.937 11.526 13.511 1.00 90.69 115 HIS A N 1
ATOM 920 C CA . HIS A 1 115 ? -17.356 12.795 13.986 1.00 90.69 115 HIS A CA 1
ATOM 921 C C . HIS A 1 115 ? -16.120 12.670 14.895 1.00 90.69 115 HIS A C 1
ATOM 923 O O . HIS A 1 115 ? -15.606 13.686 15.361 1.00 90.69 115 HIS A O 1
ATOM 929 N N . GLU A 1 116 ? -15.575 11.466 15.070 1.0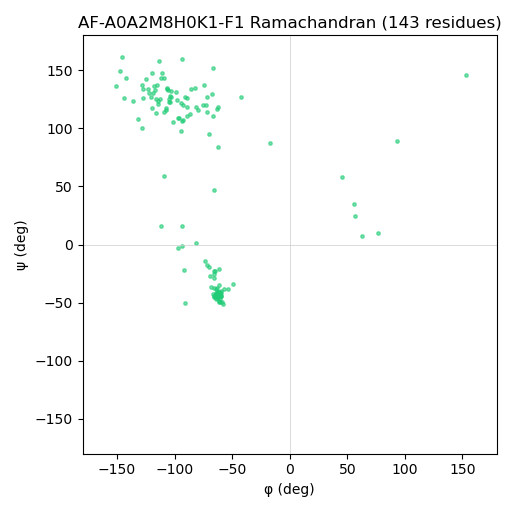0 94.00 116 GLU A N 1
ATOM 930 C CA . GLU A 1 116 ? -14.369 11.217 15.854 1.00 94.00 116 GLU A CA 1
ATOM 931 C C . GLU A 1 116 ? -13.196 10.793 14.972 1.00 94.00 116 GLU A C 1
ATOM 933 O O . GLU A 1 116 ? -13.345 10.117 13.949 1.00 94.00 116 GLU A O 1
ATOM 938 N N . GLN A 1 117 ? -11.990 11.175 15.389 1.00 94.25 117 GLN A N 1
ATOM 939 C CA . GLN A 1 117 ? -10.772 10.723 14.740 1.00 94.25 117 GLN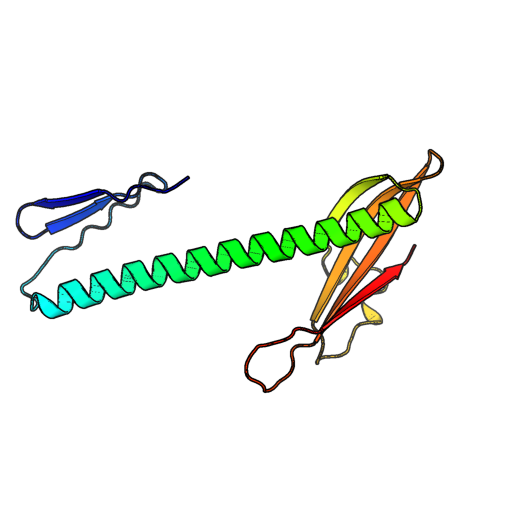 A CA 1
ATOM 940 C C . GLN A 1 117 ? -10.393 9.331 15.249 1.00 94.25 117 GLN A C 1
ATOM 942 O O . GLN A 1 117 ? -10.070 9.145 16.419 1.00 94.25 117 GLN A O 1
ATOM 947 N N . LYS A 1 118 ? -10.361 8.364 14.335 1.00 94.38 118 LYS A N 1
ATOM 948 C CA . LYS A 1 118 ? -10.008 6.969 14.595 1.00 94.38 118 LYS A CA 1
ATOM 949 C C . LYS A 1 118 ? -8.703 6.599 13.888 1.00 94.38 118 LYS A C 1
ATOM 951 O O . LYS A 1 118 ? -8.271 7.238 12.919 1.00 94.38 118 LYS A O 1
ATOM 956 N N . VAL A 1 119 ? -8.048 5.557 14.394 1.00 94.06 119 VAL A N 1
ATOM 957 C CA . VAL A 1 119 ? -6.823 4.989 13.821 1.00 94.06 119 VAL A CA 1
ATOM 958 C C . VAL A 1 119 ? -7.093 3.537 13.468 1.00 94.06 119 VAL A C 1
ATOM 960 O O . VAL A 1 119 ? -7.528 2.774 14.312 1.00 94.06 119 VAL A O 1
ATOM 963 N N . CYS A 1 120 ? -6.816 3.166 12.225 1.00 94.12 120 CYS A N 1
ATOM 964 C CA . CYS A 1 120 ? -6.851 1.794 11.740 1.00 94.12 120 CYS A CA 1
ATOM 965 C C . CYS A 1 120 ? -5.454 1.439 11.240 1.00 94.12 120 CYS A C 1
ATOM 967 O O . CYS A 1 120 ? -4.721 2.288 10.722 1.00 94.12 120 CYS A O 1
ATOM 969 N N . TRP A 1 121 ? -5.081 0.179 11.381 1.00 95.31 121 TRP A N 1
ATOM 970 C CA . TRP A 1 121 ? -3.889 -0.359 10.767 1.00 95.31 121 TRP A CA 1
ATOM 971 C C . TRP A 1 121 ? -4.254 -1.353 9.673 1.00 95.31 121 TRP A C 1
ATOM 973 O O . TRP A 1 121 ? -5.194 -2.135 9.804 1.00 95.31 121 TRP A O 1
ATOM 983 N N . ALA A 1 122 ? -3.472 -1.353 8.600 1.00 95.62 122 ALA A N 1
ATOM 984 C CA . ALA A 1 122 ? -3.616 -2.320 7.525 1.00 95.62 122 ALA A CA 1
ATOM 985 C C . ALA A 1 122 ? -2.280 -2.989 7.222 1.00 95.62 122 ALA A C 1
ATOM 987 O O . ALA A 1 122 ? -1.245 -2.324 7.132 1.00 95.62 122 ALA A O 1
ATOM 988 N N . VAL A 1 123 ? -2.312 -4.302 7.029 1.00 94.75 123 VAL A N 1
ATOM 989 C CA . VAL A 1 123 ? -1.167 -5.085 6.570 1.00 94.75 123 VAL A CA 1
ATOM 990 C C . VAL A 1 123 ? -1.468 -5.605 5.183 1.00 94.75 123 VAL A C 1
ATOM 992 O O . VAL A 1 123 ? -2.479 -6.267 4.956 1.00 94.75 123 VAL A O 1
ATOM 995 N N . LEU A 1 124 ? -0.572 -5.302 4.255 1.00 94.06 124 LEU A N 1
ATOM 996 C CA . LEU A 1 124 ? -0.564 -5.902 2.936 1.00 94.06 124 LEU A CA 1
ATOM 997 C C . LEU A 1 124 ? 0.436 -7.052 2.935 1.00 94.06 124 LEU A C 1
ATOM 999 O O . LEU A 1 124 ? 1.650 -6.826 2.950 1.00 94.06 124 LEU A O 1
ATOM 1003 N N . GLU A 1 125 ? -0.079 -8.273 2.881 1.00 92.44 125 GLU A N 1
ATOM 1004 C CA . GLU A 1 125 ? 0.719 -9.465 2.644 1.00 92.44 125 GLU A CA 1
ATOM 1005 C C . GLU A 1 125 ? 0.887 -9.692 1.148 1.00 92.44 125 GLU A C 1
ATOM 1007 O O . GLU A 1 125 ? -0.077 -9.650 0.382 1.00 92.44 125 GLU A O 1
ATOM 1012 N N . MET A 1 126 ? 2.112 -9.971 0.727 1.00 89.75 126 MET A N 1
ATOM 1013 C CA . MET A 1 126 ? 2.447 -10.271 -0.656 1.00 89.75 126 MET A CA 1
ATOM 1014 C C . MET A 1 126 ? 3.221 -11.578 -0.691 1.00 89.75 126 MET A C 1
ATOM 1016 O O . MET A 1 126 ? 4.247 -11.717 -0.026 1.00 89.75 126 MET A O 1
ATOM 1020 N N . LYS A 1 127 ? 2.745 -12.528 -1.493 1.00 85.75 127 LYS A N 1
ATOM 1021 C CA . LYS A 1 127 ? 3.475 -13.760 -1.790 1.00 85.75 127 LYS A CA 1
ATOM 1022 C C . LYS A 1 127 ? 3.848 -13.767 -3.265 1.00 85.75 127 LYS A C 1
ATOM 1024 O O . LYS A 1 127 ? 2.975 -13.693 -4.130 1.00 85.75 127 LYS A O 1
ATOM 1029 N N . GLN A 1 128 ? 5.144 -13.850 -3.541 1.00 69.44 128 GLN A N 1
ATOM 1030 C CA . GLN A 1 128 ? 5.662 -14.042 -4.890 1.00 69.44 128 GLN A CA 1
ATOM 1031 C C . GLN A 1 128 ? 5.757 -15.550 -5.147 1.00 69.44 128 GLN A C 1
ATOM 1033 O O . GLN A 1 128 ? 6.321 -16.283 -4.338 1.00 69.44 128 GLN A O 1
ATOM 1038 N N . ARG A 1 129 ? 5.155 -16.046 -6.234 1.00 61.72 129 ARG A N 1
ATOM 1039 C CA . ARG A 1 129 ? 5.321 -17.454 -6.623 1.00 61.72 129 ARG A CA 1
ATOM 1040 C C . ARG A 1 129 ? 6.710 -17.652 -7.227 1.00 61.72 129 ARG A C 1
ATOM 1042 O O . ARG A 1 129 ? 7.151 -16.832 -8.026 1.00 61.72 129 ARG A O 1
ATOM 1049 N N . SER A 1 130 ? 7.367 -18.743 -6.846 1.00 53.12 130 SER A N 1
ATOM 1050 C CA . SER A 1 130 ? 8.769 -19.019 -7.171 1.00 53.12 130 SER A CA 1
ATOM 1051 C C . SER A 1 130 ? 9.015 -19.317 -8.659 1.00 53.12 130 SER A C 1
ATOM 1053 O O . SER A 1 130 ? 10.107 -19.041 -9.135 1.00 53.12 130 SER A O 1
ATOM 1055 N N . TYR A 1 131 ? 8.023 -19.835 -9.405 1.00 45.72 131 TYR A N 1
ATOM 1056 C CA . TYR A 1 131 ? 8.146 -20.175 -10.835 1.00 45.72 131 TYR A CA 1
ATOM 1057 C C . TYR A 1 131 ? 6.801 -20.059 -11.586 1.00 45.72 131 TYR A C 1
ATOM 1059 O O . TYR A 1 131 ? 5.769 -20.504 -11.080 1.00 45.72 131 TYR A O 1
ATOM 1067 N N . GLY A 1 132 ? 6.817 -19.469 -12.792 1.00 48.53 132 GLY A N 1
ATOM 1068 C CA . GLY A 1 132 ? 5.685 -19.374 -13.733 1.00 48.53 132 GLY A CA 1
ATOM 1069 C C . GLY A 1 132 ? 5.771 -18.144 -14.662 1.00 48.53 132 GLY A C 1
ATOM 1070 O O . GLY A 1 132 ? 6.270 -17.102 -14.227 1.00 48.53 132 GLY A O 1
ATOM 1071 N N . PRO A 1 133 ? 5.316 -18.222 -15.932 1.00 44.00 133 PRO A N 1
ATOM 1072 C CA . PRO A 1 133 ? 5.311 -17.073 -16.832 1.00 44.00 133 PRO A CA 1
ATOM 1073 C C . PRO A 1 133 ? 4.212 -16.104 -16.372 1.00 44.00 133 PRO A C 1
ATOM 1075 O O . PRO A 1 133 ? 3.033 -16.439 -16.388 1.00 44.00 133 PRO A O 1
ATOM 1078 N N . GLY A 1 134 ? 4.604 -14.915 -15.910 1.00 45.75 134 GLY A N 1
ATOM 1079 C CA . GLY A 1 134 ? 3.681 -13.903 -15.384 1.00 45.75 134 GLY A CA 1
ATOM 1080 C C . GLY A 1 134 ? 3.505 -13.990 -13.868 1.00 45.75 134 GLY A C 1
ATOM 1081 O O . GLY A 1 134 ? 2.614 -14.666 -13.359 1.00 45.75 134 GLY A O 1
ATOM 1082 N N . GLY A 1 135 ? 4.363 -13.273 -13.138 1.00 47.62 135 GLY A N 1
ATOM 1083 C CA . GLY A 1 135 ? 4.361 -13.178 -11.680 1.00 47.62 135 GLY A CA 1
ATOM 1084 C C . GLY A 1 135 ? 3.089 -12.555 -11.103 1.00 47.62 135 GLY A C 1
ATOM 1085 O O . GLY A 1 135 ? 3.056 -11.371 -10.774 1.00 47.62 135 GLY A O 1
ATOM 1086 N N . ALA A 1 136 ? 2.052 -13.368 -10.916 1.00 57.75 136 ALA A N 1
ATOM 1087 C CA . ALA A 1 136 ? 0.896 -13.007 -10.110 1.00 57.75 136 ALA A CA 1
ATOM 1088 C C . ALA A 1 136 ? 1.321 -12.961 -8.634 1.00 57.75 136 ALA A C 1
ATOM 1090 O O . ALA A 1 136 ? 1.369 -13.985 -7.946 1.00 57.75 136 ALA A O 1
ATOM 1091 N N . ILE A 1 137 ? 1.672 -11.768 -8.152 1.00 69.62 137 ILE A N 1
ATOM 1092 C CA . ILE A 1 137 ? 1.809 -11.511 -6.719 1.00 69.62 137 ILE A CA 1
ATOM 1093 C C . ILE A 1 137 ? 0.409 -11.638 -6.128 1.00 69.62 137 ILE A C 1
ATOM 1095 O O . ILE A 1 137 ? -0.457 -10.802 -6.381 1.00 69.62 137 ILE A O 1
ATOM 1099 N N . THR A 1 138 ? 0.169 -12.684 -5.343 1.00 78.19 138 THR A N 1
ATOM 1100 C CA . THR A 1 138 ? -1.079 -12.771 -4.585 1.00 78.19 138 THR A CA 1
ATOM 1101 C C . THR A 1 138 ? -0.976 -11.816 -3.410 1.00 78.19 138 THR A C 1
ATOM 1103 O O . THR A 1 138 ? -0.069 -11.951 -2.581 1.00 78.19 138 THR A O 1
ATOM 1106 N N . THR A 1 139 ? -1.889 -10.853 -3.359 1.00 85.12 139 THR A N 1
ATOM 1107 C CA . THR A 1 139 ? -1.966 -9.855 -2.296 1.00 85.12 139 THR A CA 1
ATOM 1108 C C . THR A 1 139 ? -3.142 -10.134 -1.379 1.00 85.12 139 THR A C 1
ATOM 1110 O O . THR A 1 139 ? -4.251 -10.358 -1.862 1.00 85.12 139 THR A O 1
ATOM 1113 N N . HIS A 1 140 ? -2.925 -10.058 -0.072 1.00 91.25 140 HIS A N 1
ATOM 1114 C CA . HIS A 1 140 ? -3.986 -10.166 0.920 1.00 91.25 140 HIS A CA 1
ATOM 1115 C C . HIS A 1 140 ? -3.929 -8.976 1.878 1.00 91.25 140 HIS A C 1
ATOM 1117 O O . HIS A 1 140 ? -2.849 -8.597 2.330 1.00 91.25 140 HIS A O 1
ATOM 1123 N N . TRP A 1 141 ? -5.085 -8.371 2.149 1.00 93.62 141 TRP A N 1
ATOM 1124 C CA . TRP A 1 141 ? -5.213 -7.239 3.063 1.00 93.62 141 TRP A CA 1
ATOM 1125 C C . TRP A 1 141 ? -5.789 -7.710 4.389 1.00 93.62 141 TRP A C 1
ATOM 1127 O O . TRP A 1 141 ? -6.857 -8.317 4.416 1.00 93.62 141 TRP A O 1
ATOM 1137 N N . ILE A 1 142 ? -5.100 -7.375 5.473 1.00 94.25 142 ILE A N 1
ATOM 1138 C CA . ILE A 1 142 ? -5.541 -7.630 6.840 1.00 94.25 142 ILE A CA 1
ATOM 1139 C C . ILE A 1 142 ? -5.780 -6.278 7.502 1.00 94.25 142 ILE A C 1
ATOM 1141 O O . ILE A 1 142 ? -4.880 -5.437 7.543 1.00 94.25 142 ILE A O 1
ATOM 1145 N N . TRP A 1 143 ? -6.992 -6.071 8.007 1.00 94.06 143 TRP A N 1
ATOM 1146 C CA . TRP A 1 143 ? -7.427 -4.818 8.622 1.00 94.06 143 TRP A CA 1
ATOM 1147 C C . TRP A 1 143 ? -7.526 -4.983 10.137 1.00 94.06 143 TRP A C 1
ATOM 1149 O O . TRP A 1 143 ? -8.069 -5.974 10.627 1.00 94.06 143 TRP A O 1
ATOM 1159 N N . ARG A 1 144 ? -6.994 -4.016 10.882 1.00 89.06 144 ARG A N 1
ATOM 1160 C CA . ARG A 1 144 ? -7.033 -3.956 12.345 1.00 89.06 144 ARG A CA 1
ATOM 1161 C C . ARG A 1 144 ? -7.579 -2.582 12.735 1.00 89.06 144 ARG A C 1
ATOM 1163 O O . ARG A 1 144 ? -6.860 -1.587 12.636 1.00 89.06 144 ARG A O 1
ATOM 1170 N N . ASN A 1 145 ? -8.861 -2.534 13.086 1.00 79.25 145 ASN A N 1
ATOM 1171 C CA . ASN A 1 145 ? -9.557 -1.312 13.497 1.00 79.25 145 ASN A CA 1
ATOM 1172 C C . ASN A 1 145 ? -9.457 -1.100 15.005 1.00 79.25 145 ASN A C 1
ATOM 1174 O O . ASN A 1 145 ? -9.354 -2.118 15.724 1.00 79.25 145 ASN A O 1
#

Sequence (145 aa):
MCQLITINQVNNNLYCKSKATNVVILVTIKEADVTLQFAFLLTFIAGGVSVWICMRMSAQVKQERIDTIKKYIRSIGGNTLNIDLTDRKDCPFSSEYTNPDRVYKFYKIRYIADHEQKVCWAVLEMKQRSYGPGGAITTHWIWRN

Nearest PDB structures (foldseek):
  5a0o-assembly1_S  TM=4.953E-01  e=2.487E-01  synthetic construct
  6stj-assembly1_H  TM=5.027E-01  e=8.048E-01  saltans group
  5mn2-assembly2_C  TM=4.089E-01  e=8.048E-01  synthetic construct
  6hjl-assembly2_G  TM=4.379E-01  e=2.202E+00  synthetic construct
  6l77-assembly1_A  TM=2.763E-01  e=6.027E+00  Brassica napus

Mean predicted aligned error: 13.59 Å

pLDDT: mean 75.8, std 20.33, range [29.86, 96.81]

Secondary structure (DSSP, 8-state):
---PPEEEEETTEEEEE-SSS--EEEEE--S--HHHHHHHHHHHHHHHHHHHHHHHHHHHHHHHHHHHHHHHHHHTT-EEEEEEEE-GGG-TT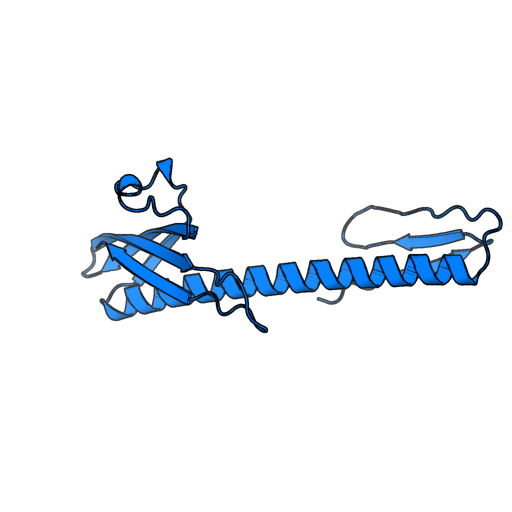GGG---TT-EEEEEEEEEEETTEEEEEEEEEEEE--SS-SS---EEEEEEE-

Radius of gyration: 23.71 Å; Cα contacts (8 Å, |Δi|>4): 175; chains: 1; bounding box: 58×40×53 Å